Protein AF-A0A8X6XWQ1-F1 (afdb_monomer_lite)

Organism: NCBI:txid2747483

Radius of gyration: 18.99 Å; chains: 1; bounding box: 60×32×45 Å

pLDDT: mean 71.66, std 18.1, range [36.94, 94.12]

Structure (mmCIF, N/CA/C/O backbone):
data_AF-A0A8X6XWQ1-F1
#
_entry.id   AF-A0A8X6XWQ1-F1
#
loop_
_atom_site.group_PDB
_atom_site.id
_atom_site.type_symbol
_atom_site.label_atom_id
_atom_site.label_alt_id
_atom_site.label_comp_id
_atom_site.label_asym_id
_atom_site.label_entity_id
_atom_site.label_seq_id
_atom_site.pdbx_PDB_ins_code
_atom_site.Cartn_x
_atom_site.Cartn_y
_atom_site.Cartn_z
_atom_site.occupancy
_atom_site.B_iso_or_equiv
_atom_site.auth_seq_id
_atom_site.auth_comp_id
_atom_site.auth_asym_id
_atom_site.auth_atom_id
_atom_site.pdbx_PDB_model_num
ATOM 1 N N . MET A 1 1 ? 47.421 9.712 -9.118 1.00 36.94 1 MET A N 1
ATOM 2 C CA . MET A 1 1 ? 46.458 8.597 -9.174 1.00 36.94 1 MET A CA 1
ATOM 3 C C . MET A 1 1 ? 45.088 9.213 -8.969 1.00 36.94 1 MET A C 1
ATOM 5 O O . MET A 1 1 ? 44.795 9.628 -7.858 1.00 36.94 1 MET A O 1
ATOM 9 N N . ASP A 1 2 ? 44.332 9.392 -10.050 1.00 41.19 2 ASP A N 1
ATOM 10 C CA . ASP A 1 2 ? 42.961 9.911 -10.021 1.00 41.19 2 ASP A CA 1
ATOM 11 C C . ASP A 1 2 ? 42.024 8.807 -9.521 1.00 41.19 2 ASP A C 1
ATOM 13 O O . ASP A 1 2 ? 41.815 7.804 -10.205 1.00 41.19 2 ASP A O 1
ATOM 17 N N . THR A 1 3 ? 41.471 8.957 -8.320 1.00 53.62 3 THR A N 1
ATOM 18 C CA . THR A 1 3 ? 40.365 8.116 -7.850 1.00 53.62 3 THR A CA 1
ATOM 19 C C . THR A 1 3 ? 39.087 8.627 -8.498 1.00 53.62 3 THR A C 1
ATOM 21 O O . THR A 1 3 ? 38.345 9.411 -7.906 1.00 53.62 3 THR A O 1
ATOM 24 N N . GLY A 1 4 ? 38.875 8.225 -9.753 1.00 47.69 4 GLY A N 1
ATOM 25 C CA . GLY A 1 4 ? 37.637 8.469 -10.478 1.00 47.69 4 GLY A CA 1
ATOM 26 C C . GLY A 1 4 ? 36.456 8.019 -9.626 1.00 47.69 4 GLY A C 1
ATOM 27 O O . GLY A 1 4 ? 36.319 6.839 -9.309 1.00 47.69 4 GLY A O 1
ATOM 28 N N . SER A 1 5 ? 35.646 8.993 -9.216 1.00 54.00 5 SER A N 1
ATOM 29 C CA . SER A 1 5 ? 34.397 8.782 -8.498 1.00 54.00 5 SER A CA 1
ATOM 30 C C . SER A 1 5 ? 33.564 7.759 -9.267 1.00 54.00 5 SER A C 1
ATOM 32 O O . SER A 1 5 ? 33.152 8.020 -10.401 1.00 54.00 5 SER A O 1
ATOM 34 N N . LEU A 1 6 ? 33.350 6.585 -8.662 1.00 54.81 6 LEU A N 1
ATOM 35 C CA . LEU A 1 6 ? 32.304 5.650 -9.061 1.00 54.81 6 LEU A CA 1
ATOM 36 C C . LEU A 1 6 ? 30.984 6.404 -8.912 1.00 54.81 6 LEU A C 1
ATOM 38 O O . LEU A 1 6 ? 30.350 6.410 -7.858 1.00 54.81 6 LEU A O 1
ATOM 42 N N . THR A 1 7 ? 30.602 7.119 -9.965 1.00 54.78 7 THR A N 1
ATOM 43 C CA . THR A 1 7 ? 29.266 7.680 -10.067 1.00 54.78 7 THR A CA 1
ATOM 44 C C . THR A 1 7 ? 28.300 6.517 -9.868 1.00 54.78 7 THR A C 1
ATOM 46 O O . THR A 1 7 ? 28.440 5.476 -10.510 1.00 54.78 7 THR A O 1
ATOM 49 N N . ASN A 1 8 ? 27.370 6.668 -8.921 1.00 59.22 8 ASN A N 1
ATOM 50 C CA . ASN A 1 8 ? 26.254 5.755 -8.667 1.00 59.22 8 ASN A CA 1
ATOM 51 C C . ASN A 1 8 ? 25.320 5.735 -9.892 1.00 59.22 8 ASN A C 1
ATOM 53 O O . ASN A 1 8 ? 24.171 6.174 -9.843 1.00 59.22 8 ASN A O 1
ATOM 57 N N . TYR A 1 9 ? 25.832 5.295 -11.038 1.00 55.84 9 TYR A N 1
ATOM 58 C CA . TYR A 1 9 ? 25.062 5.086 -12.242 1.00 55.84 9 TYR A CA 1
ATOM 59 C C . TYR A 1 9 ? 24.373 3.740 -12.087 1.00 55.84 9 TYR A C 1
ATOM 61 O O . TYR A 1 9 ? 24.853 2.717 -12.562 1.00 55.84 9 TYR A O 1
ATOM 69 N N . ASP A 1 10 ? 23.262 3.740 -11.354 1.00 57.16 10 ASP A N 1
ATOM 70 C CA . ASP A 1 10 ? 22.336 2.615 -11.348 1.00 57.16 10 ASP A CA 1
ATOM 71 C C . ASP A 1 10 ? 21.800 2.471 -12.782 1.00 57.16 10 ASP A C 1
ATOM 73 O O . ASP A 1 10 ? 21.090 3.374 -13.258 1.00 57.16 10 ASP A O 1
ATOM 77 N N . PRO A 1 11 ? 22.134 1.384 -13.499 1.00 60.34 11 PRO A N 1
ATOM 78 C CA . PRO A 1 11 ? 21.662 1.226 -14.855 1.00 60.34 11 PRO A CA 1
ATOM 79 C C . PRO A 1 11 ? 20.123 1.167 -14.867 1.00 60.34 11 PRO A C 1
ATOM 81 O O . PRO A 1 11 ? 19.502 0.721 -13.895 1.00 60.34 11 PRO A O 1
ATOM 84 N N . PRO A 1 12 ? 19.464 1.590 -15.959 1.00 63.19 12 PRO A N 1
ATOM 85 C CA . PRO A 1 12 ? 18.001 1.643 -16.040 1.00 63.19 12 PRO A CA 1
ATOM 86 C C . PRO A 1 12 ? 17.295 0.305 -15.753 1.00 63.19 12 PRO A C 1
ATOM 88 O O . PRO A 1 12 ? 16.126 0.290 -15.374 1.00 63.19 12 PRO A O 1
ATOM 91 N N . CYS A 1 13 ? 17.969 -0.836 -15.937 1.00 59.25 13 CYS A N 1
ATOM 92 C CA . CYS A 1 13 ? 17.466 -2.153 -15.531 1.00 59.25 13 CYS A CA 1
ATOM 93 C C . CYS A 1 13 ? 17.430 -2.326 -14.000 1.00 59.25 13 CYS A C 1
ATOM 95 O O . CYS A 1 13 ? 16.411 -2.767 -13.474 1.00 59.25 13 CYS A O 1
ATOM 97 N N . CYS A 1 14 ? 18.473 -1.897 -13.283 1.00 66.19 14 CYS A N 1
ATOM 98 C CA . CYS A 1 14 ? 18.540 -1.966 -11.822 1.00 66.19 14 CYS A CA 1
ATOM 99 C C . CYS A 1 14 ? 17.528 -1.028 -11.155 1.00 66.19 14 CYS A C 1
ATOM 101 O O . CYS A 1 14 ? 16.899 -1.408 -10.170 1.00 66.19 14 CYS A O 1
ATOM 103 N N . LYS A 1 15 ? 17.299 0.169 -11.718 1.00 69.12 15 LYS A N 1
ATOM 104 C CA . LYS A 1 15 ? 16.247 1.085 -11.231 1.00 69.12 15 LYS A CA 1
ATOM 105 C C . LYS A 1 15 ? 14.849 0.476 -11.361 1.00 69.12 15 LYS A C 1
ATOM 107 O O . LYS A 1 15 ? 14.053 0.578 -10.433 1.00 69.12 15 LYS A O 1
ATOM 112 N N . ARG A 1 16 ? 14.574 -0.207 -12.479 1.00 70.31 16 ARG A N 1
ATOM 113 C CA . ARG A 1 16 ? 13.290 -0.885 -12.728 1.00 70.31 16 ARG A CA 1
ATOM 114 C C . ARG A 1 16 ? 13.055 -2.061 -11.783 1.00 70.31 16 ARG A C 1
ATOM 116 O O . ARG A 1 1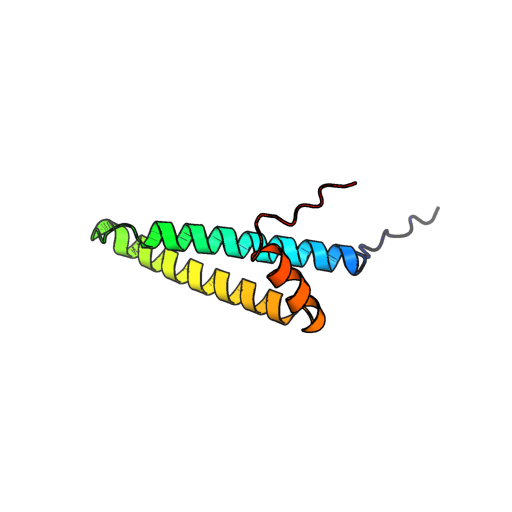6 ? 11.987 -2.138 -11.191 1.00 70.31 16 ARG A O 1
ATOM 123 N N . GLN A 1 17 ? 14.048 -2.932 -11.591 1.00 73.19 17 GLN A N 1
ATOM 124 C CA . GLN A 1 17 ? 13.936 -4.051 -10.643 1.00 73.19 17 GLN A CA 1
ATOM 125 C C . GLN A 1 17 ? 13.753 -3.567 -9.199 1.00 73.19 17 GLN A C 1
ATOM 127 O O . GLN A 1 17 ? 12.905 -4.089 -8.482 1.00 73.19 17 GLN A O 1
ATOM 132 N N . LYS A 1 18 ? 14.482 -2.518 -8.791 1.00 78.06 18 LYS A N 1
ATOM 133 C CA . LYS A 1 18 ? 14.298 -1.881 -7.478 1.00 78.06 18 LYS A CA 1
ATOM 134 C C . LYS A 1 18 ? 12.879 -1.330 -7.303 1.00 78.06 18 LYS A C 1
ATOM 136 O O . LYS A 1 18 ? 12.302 -1.488 -6.235 1.00 78.06 18 LYS A O 1
ATOM 141 N N . MET A 1 19 ? 12.309 -0.704 -8.333 1.00 81.06 19 MET A N 1
ATOM 142 C CA . MET A 1 19 ? 10.940 -0.176 -8.290 1.00 81.06 19 MET A CA 1
ATOM 143 C C . MET A 1 19 ? 9.889 -1.292 -8.238 1.00 81.06 19 MET A C 1
ATOM 145 O O . MET A 1 19 ? 8.989 -1.223 -7.409 1.00 81.06 19 MET A O 1
ATOM 149 N N . ALA A 1 20 ? 10.045 -2.351 -9.038 1.00 79.62 20 ALA A N 1
ATOM 150 C CA . ALA A 1 20 ? 9.164 -3.519 -9.000 1.00 79.62 20 ALA A CA 1
ATOM 151 C C . ALA A 1 20 ? 9.155 -4.190 -7.614 1.00 79.62 20 ALA A C 1
ATOM 153 O O . ALA A 1 20 ? 8.086 -4.421 -7.059 1.00 79.62 20 ALA A O 1
ATOM 154 N N . GLY A 1 21 ? 10.329 -4.399 -7.005 1.00 82.06 21 GLY A N 1
ATOM 155 C CA . GLY A 1 21 ? 10.416 -4.953 -5.649 1.00 82.06 21 GLY A CA 1
ATOM 156 C C . GLY A 1 21 ? 9.798 -4.046 -4.576 1.00 82.06 21 GLY A C 1
ATOM 157 O O . GLY A 1 21 ? 9.239 -4.532 -3.597 1.00 82.06 21 GLY A O 1
ATOM 158 N N . ARG A 1 22 ? 9.842 -2.717 -4.755 1.00 85.81 22 ARG A N 1
ATOM 159 C CA . ARG A 1 22 ? 9.155 -1.774 -3.852 1.00 85.81 22 ARG A CA 1
ATOM 160 C C . ARG A 1 22 ? 7.635 -1.835 -3.995 1.00 85.81 22 ARG A C 1
ATOM 162 O O . ARG A 1 22 ? 6.947 -1.738 -2.984 1.00 85.81 22 ARG A O 1
ATOM 169 N N . ILE A 1 23 ? 7.121 -2.004 -5.213 1.00 85.31 23 ILE A N 1
ATOM 170 C CA . ILE A 1 23 ? 5.683 -2.188 -5.463 1.00 85.31 23 ILE A CA 1
ATOM 171 C C . ILE A 1 23 ? 5.197 -3.476 -4.792 1.00 85.31 23 ILE A C 1
ATOM 173 O O . ILE A 1 23 ? 4.229 -3.431 -4.040 1.00 85.31 23 ILE A O 1
ATOM 177 N N . GLU A 1 24 ? 5.922 -4.583 -4.970 1.00 87.62 24 GLU A N 1
ATOM 178 C CA . GLU A 1 24 ? 5.608 -5.862 -4.320 1.00 87.62 24 GLU A CA 1
ATOM 179 C C . GLU A 1 24 ? 5.620 -5.742 -2.786 1.00 87.62 24 GLU A C 1
ATOM 181 O O . GLU A 1 24 ? 4.705 -6.212 -2.110 1.00 87.62 24 GLU A O 1
ATOM 186 N N . ALA A 1 25 ? 6.602 -5.035 -2.217 1.00 85.81 25 ALA A N 1
ATOM 187 C CA . ALA A 1 25 ? 6.635 -4.768 -0.780 1.00 85.81 25 ALA A CA 1
ATOM 188 C C . ALA A 1 25 ? 5.405 -3.971 -0.302 1.00 85.81 25 ALA A C 1
ATOM 190 O O . ALA A 1 25 ? 4.853 -4.273 0.758 1.00 85.81 25 ALA A O 1
ATOM 191 N N . HIS A 1 26 ? 4.947 -2.983 -1.080 1.00 87.19 26 HIS A N 1
ATOM 192 C CA . HIS A 1 26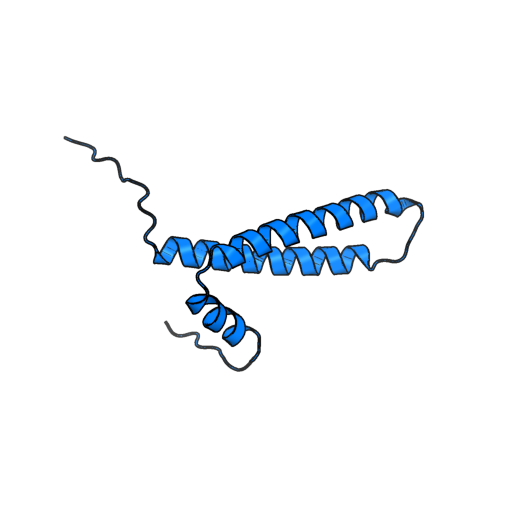 ? 3.718 -2.248 -0.776 1.00 87.19 26 HIS A CA 1
ATOM 193 C C . HIS A 1 26 ? 2.469 -3.134 -0.866 1.00 87.19 26 HIS A C 1
ATOM 195 O O . HIS A 1 26 ? 1.592 -3.003 -0.015 1.00 87.19 26 HIS A O 1
ATOM 201 N N . ASP A 1 27 ? 2.392 -4.061 -1.824 1.00 86.12 27 ASP A N 1
ATOM 202 C CA . ASP A 1 27 ? 1.284 -5.022 -1.912 1.00 86.12 27 ASP A CA 1
ATOM 203 C C . ASP A 1 27 ? 1.223 -5.940 -0.680 1.00 86.12 27 ASP A C 1
ATOM 205 O O . ASP A 1 27 ? 0.152 -6.127 -0.094 1.00 86.12 27 ASP A O 1
ATOM 209 N N . VAL A 1 28 ? 2.373 -6.446 -0.217 1.00 87.94 28 VAL A N 1
ATOM 210 C CA . VAL A 1 28 ? 2.459 -7.256 1.012 1.00 87.94 28 VAL A CA 1
ATOM 211 C C . VAL A 1 28 ? 2.059 -6.442 2.249 1.00 87.94 28 VAL A C 1
ATOM 213 O O . VAL A 1 28 ? 1.294 -6.926 3.091 1.00 87.94 28 VAL A O 1
ATOM 216 N N . LEU A 1 29 ? 2.532 -5.196 2.363 1.00 88.62 29 LEU A N 1
ATOM 217 C CA . LEU A 1 29 ? 2.176 -4.297 3.467 1.00 88.62 29 LEU A CA 1
ATOM 218 C C . LEU A 1 29 ? 0.677 -3.992 3.490 1.00 88.62 29 LEU A C 1
ATOM 220 O O . LEU A 1 29 ? 0.047 -4.120 4.538 1.00 88.62 29 LEU A O 1
ATOM 224 N N . LEU A 1 30 ? 0.090 -3.651 2.340 1.00 91.50 30 LEU A N 1
ATOM 225 C CA . LEU A 1 30 ? -1.343 -3.385 2.215 1.00 91.50 30 LEU A CA 1
ATOM 226 C C . LEU A 1 30 ? -2.173 -4.611 2.598 1.00 91.50 30 LEU A C 1
ATOM 228 O O . LEU A 1 30 ? -3.099 -4.485 3.395 1.00 91.50 30 LEU A O 1
ATOM 232 N N . SER A 1 31 ? -1.809 -5.799 2.106 1.00 91.06 31 SER A N 1
ATOM 233 C CA . SER A 1 31 ? -2.465 -7.052 2.500 1.00 91.06 31 SER A CA 1
ATOM 234 C C . SER A 1 31 ? -2.414 -7.260 4.017 1.00 91.06 31 SER A C 1
ATOM 236 O O . SER A 1 31 ? -3.417 -7.612 4.637 1.00 91.06 31 SER A O 1
ATOM 238 N N . THR A 1 32 ? -1.266 -6.986 4.638 1.00 91.12 32 THR A N 1
ATOM 239 C CA . THR A 1 32 ? -1.087 -7.126 6.090 1.00 91.12 32 THR A CA 1
ATOM 240 C C . THR A 1 32 ? -1.949 -6.127 6.865 1.00 91.12 32 THR A C 1
ATOM 242 O O . THR A 1 32 ? -2.648 -6.510 7.803 1.00 91.12 32 THR A O 1
ATOM 245 N N . TYR A 1 33 ? -1.962 -4.853 6.470 1.00 91.00 33 TYR A N 1
ATOM 246 C CA . TYR A 1 33 ? -2.784 -3.838 7.132 1.00 91.00 33 TYR A CA 1
ATOM 247 C C . TYR A 1 33 ? -4.283 -4.106 6.975 1.00 91.00 33 TYR A C 1
ATOM 249 O O . TYR A 1 33 ? -5.033 -3.941 7.937 1.00 91.00 33 TYR A O 1
ATOM 257 N N . LEU A 1 34 ? -4.716 -4.584 5.804 1.00 89.75 34 LEU A N 1
ATOM 258 C CA . LEU A 1 34 ? -6.104 -4.977 5.553 1.00 89.75 34 LEU A CA 1
ATOM 259 C C . LEU A 1 34 ? -6.537 -6.171 6.421 1.00 89.75 34 LEU A C 1
ATOM 261 O O . LEU A 1 34 ? -7.672 -6.211 6.894 1.00 89.75 34 LEU A O 1
ATOM 265 N N . GLN A 1 35 ? -5.637 -7.117 6.696 1.00 90.06 35 GLN A N 1
ATOM 266 C CA . GLN A 1 35 ? -5.909 -8.196 7.650 1.00 90.06 35 GLN A CA 1
ATOM 267 C C . GLN A 1 35 ? -6.022 -7.661 9.083 1.00 90.06 35 GLN A C 1
ATOM 269 O O . GLN A 1 35 ? -6.963 -8.008 9.795 1.00 90.06 35 GLN A O 1
ATOM 274 N N . LEU A 1 36 ? -5.120 -6.768 9.499 1.00 88.25 36 LEU A N 1
ATOM 275 C CA . LEU A 1 36 ? -5.126 -6.201 10.851 1.00 88.25 36 LEU A CA 1
ATOM 276 C C . LEU A 1 36 ? -6.359 -5.330 11.128 1.00 88.25 36 LEU A C 1
ATOM 278 O O . LEU A 1 36 ? -6.920 -5.393 12.218 1.00 88.25 36 LEU A O 1
ATOM 282 N N . ILE A 1 37 ? -6.822 -4.547 10.151 1.00 87.50 37 ILE A N 1
ATOM 283 C CA . ILE A 1 37 ? -8.015 -3.704 10.321 1.00 87.50 37 ILE A CA 1
ATOM 284 C C . ILE A 1 37 ? -9.324 -4.510 10.326 1.00 87.50 37 ILE A C 1
ATOM 286 O O . ILE A 1 37 ? -10.321 -4.055 10.891 1.00 87.50 37 ILE A O 1
ATOM 290 N N . SER A 1 38 ? -9.316 -5.713 9.735 1.00 84.88 38 SER A N 1
ATOM 291 C CA . SER A 1 38 ? -10.465 -6.630 9.716 1.00 84.88 38 SER A CA 1
ATOM 292 C C . SER A 1 38 ? -10.774 -7.261 11.079 1.00 84.88 38 SER A C 1
ATOM 294 O O . SER A 1 38 ? -11.852 -7.826 11.266 1.00 84.88 38 SER A O 1
ATOM 296 N N . VAL A 1 39 ? -9.857 -7.134 12.047 1.00 84.31 39 VAL A N 1
ATOM 297 C CA . VAL A 1 39 ? -10.072 -7.560 13.434 1.00 84.31 39 VAL A CA 1
ATOM 298 C C . VAL A 1 39 ? -11.274 -6.794 14.016 1.00 84.31 39 VAL A C 1
ATOM 300 O O . VAL A 1 39 ? -11.382 -5.584 13.796 1.00 84.31 39 VAL A O 1
ATOM 303 N N . PRO A 1 40 ? -12.203 -7.459 14.732 1.00 76.62 40 PRO A N 1
ATOM 304 C CA . PRO A 1 40 ? -13.413 -6.829 15.261 1.00 76.62 40 PRO A CA 1
ATOM 305 C C . PRO A 1 40 ? -13.135 -5.569 16.097 1.00 76.62 40 PRO A C 1
ATOM 307 O O . PRO A 1 40 ? -12.083 -5.422 16.719 1.00 76.62 40 PRO A O 1
ATOM 310 N N . ASP A 1 41 ? -14.077 -4.624 16.049 1.00 74.69 41 ASP A N 1
ATOM 311 C CA . ASP A 1 41 ? -14.006 -3.360 16.785 1.00 74.69 41 ASP A CA 1
ATOM 312 C C . ASP A 1 41 ? -14.145 -3.590 18.293 1.00 74.69 41 ASP A C 1
ATOM 314 O O . ASP A 1 41 ? -15.247 -3.715 18.818 1.00 74.69 41 ASP A O 1
ATOM 318 N N . ASP A 1 42 ? -13.012 -3.587 18.989 1.00 76.75 42 ASP A N 1
ATOM 319 C CA . ASP A 1 42 ? -12.959 -3.256 20.409 1.00 76.75 42 ASP A CA 1
ATOM 320 C C . ASP A 1 42 ? -12.770 -1.741 20.556 1.00 76.75 42 ASP A C 1
ATOM 322 O O . ASP A 1 42 ? -11.943 -1.148 19.860 1.00 76.75 42 ASP A O 1
ATOM 326 N N . GLU A 1 43 ? -13.4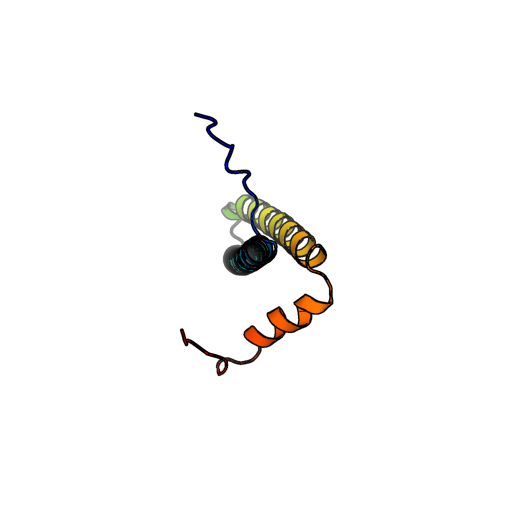73 -1.102 21.497 1.00 73.06 43 GLU A N 1
ATOM 327 C CA . GLU A 1 43 ? -13.312 0.334 21.814 1.00 73.06 43 GLU A CA 1
ATOM 328 C C . GLU A 1 43 ? -11.843 0.724 22.064 1.00 73.06 43 GLU A C 1
ATOM 330 O O . GLU A 1 43 ? -11.421 1.826 21.731 1.00 73.06 43 GLU A O 1
ATOM 335 N N . LYS A 1 44 ? -11.033 -0.209 22.580 1.00 76.50 44 LYS A N 1
ATOM 336 C CA . LYS A 1 44 ? -9.597 -0.018 22.843 1.00 76.50 44 LYS A CA 1
ATOM 337 C C . LYS A 1 44 ? -8.725 0.028 21.584 1.00 76.50 44 LYS A C 1
ATOM 339 O O . LYS A 1 44 ? -7.573 0.438 21.667 1.00 76.50 44 LYS A O 1
ATOM 344 N N . ASN A 1 45 ? -9.255 -0.401 20.441 1.00 82.06 45 ASN A N 1
ATOM 345 C CA . ASN A 1 45 ? -8.519 -0.539 19.187 1.00 82.06 45 ASN A CA 1
ATOM 346 C C . ASN A 1 45 ? -8.915 0.516 18.142 1.00 82.06 45 ASN A C 1
ATOM 348 O O . ASN A 1 45 ? -8.386 0.472 17.033 1.00 82.06 45 ASN A O 1
ATOM 352 N N . GLN A 1 46 ? -9.806 1.464 18.464 1.00 84.38 46 GLN A N 1
ATOM 353 C CA . GLN A 1 46 ? -10.213 2.524 17.527 1.00 84.38 46 GLN A CA 1
ATOM 354 C C . GLN A 1 46 ? -9.021 3.376 17.071 1.00 84.38 46 GLN A C 1
ATOM 356 O O . GLN A 1 46 ? -8.820 3.529 15.867 1.00 84.38 46 GLN A O 1
ATOM 361 N N . ASP A 1 47 ? -8.169 3.815 18.002 1.00 88.06 47 ASP A N 1
ATOM 362 C CA . ASP A 1 47 ? -6.959 4.589 17.686 1.00 88.06 47 ASP A CA 1
ATOM 363 C C . ASP A 1 47 ? -6.002 3.794 16.783 1.00 88.06 47 ASP A C 1
ATOM 365 O O . ASP A 1 47 ? -5.488 4.300 15.786 1.00 88.06 47 ASP A O 1
ATOM 369 N N . MET A 1 48 ? -5.806 2.504 17.082 1.00 87.94 48 MET A N 1
ATOM 370 C CA . MET A 1 48 ? -4.986 1.608 16.260 1.00 87.94 48 MET A CA 1
ATOM 371 C C . MET A 1 48 ? -5.574 1.451 14.852 1.00 87.94 48 MET A C 1
ATOM 373 O O . MET A 1 48 ? -4.836 1.438 13.869 1.00 87.94 48 MET A O 1
ATOM 377 N N . LYS A 1 49 ? -6.902 1.360 14.727 1.00 88.50 49 LYS A N 1
ATOM 378 C CA . LYS A 1 49 ? -7.577 1.279 13.429 1.00 88.50 49 LYS A CA 1
ATOM 379 C C . LYS A 1 49 ? -7.468 2.571 12.639 1.00 88.50 49 LYS A C 1
ATOM 381 O O . LYS A 1 49 ? -7.301 2.501 11.427 1.00 88.50 49 LYS A O 1
ATOM 386 N N . GLU A 1 50 ? -7.532 3.731 13.283 1.00 90.94 50 GLU A N 1
ATOM 387 C CA . GLU A 1 50 ? -7.290 5.009 12.613 1.00 90.94 50 GLU A CA 1
ATOM 388 C C . GLU A 1 50 ? -5.857 5.086 12.070 1.00 90.94 50 GLU A C 1
ATOM 390 O O . GLU A 1 50 ? -5.657 5.410 10.897 1.00 90.94 50 GLU A O 1
ATOM 395 N N . VAL A 1 51 ? -4.869 4.672 12.871 1.00 91.19 51 VAL A N 1
ATOM 396 C CA . VAL A 1 51 ? -3.470 4.562 12.431 1.00 91.19 51 VAL A CA 1
ATOM 397 C C . VAL A 1 51 ? -3.328 3.586 11.258 1.00 91.19 51 VAL A C 1
ATOM 399 O O . VAL A 1 51 ? -2.653 3.905 10.280 1.00 91.19 51 VAL A O 1
ATOM 402 N N . LEU A 1 52 ? -3.992 2.427 11.306 1.00 91.56 52 LEU A N 1
ATOM 403 C CA . LEU A 1 52 ? -3.975 1.448 10.214 1.00 91.56 52 LEU A CA 1
ATOM 404 C C . LEU A 1 52 ? -4.629 1.986 8.936 1.00 91.56 52 LEU A C 1
ATOM 406 O O . LEU A 1 52 ? -4.084 1.767 7.858 1.00 91.56 52 LEU A O 1
ATOM 410 N N . ARG A 1 53 ? -5.747 2.720 9.028 1.00 92.00 53 ARG A N 1
ATOM 411 C CA . ARG A 1 53 ? -6.380 3.374 7.864 1.00 92.00 53 ARG A CA 1
ATOM 412 C C . ARG A 1 53 ? -5.424 4.362 7.211 1.00 92.00 53 ARG A C 1
ATOM 414 O O . ARG A 1 53 ? -5.204 4.290 6.008 1.00 92.00 53 ARG A O 1
ATOM 421 N N . LYS A 1 54 ? -4.787 5.213 8.016 1.00 94.12 54 LYS A N 1
ATOM 422 C CA . LYS A 1 54 ? -3.796 6.170 7.520 1.00 94.12 54 LYS A CA 1
ATOM 423 C C . LYS A 1 54 ? -2.605 5.470 6.855 1.00 94.12 54 LYS A C 1
ATOM 425 O O . LYS A 1 54 ? -2.184 5.879 5.778 1.00 94.12 54 LYS A O 1
ATOM 430 N N . ALA A 1 55 ? -2.095 4.392 7.454 1.00 91.25 55 ALA A N 1
ATOM 431 C CA . ALA A 1 55 ? -1.000 3.611 6.881 1.00 91.25 55 ALA A CA 1
ATOM 432 C C . ALA A 1 55 ? -1.389 2.930 5.554 1.00 91.25 55 ALA A C 1
ATOM 434 O O . ALA A 1 55 ? -0.569 2.855 4.638 1.00 91.25 55 ALA A O 1
ATOM 435 N N . ILE A 1 56 ? -2.636 2.459 5.428 1.00 93.19 56 ILE A N 1
ATOM 436 C CA . ILE A 1 56 ? -3.185 1.928 4.172 1.00 93.19 56 ILE A CA 1
ATOM 437 C C . ILE A 1 56 ? -3.211 3.022 3.103 1.00 93.19 56 ILE A C 1
ATOM 439 O O . ILE A 1 56 ? -2.700 2.795 2.008 1.00 93.19 56 ILE A O 1
ATOM 443 N N . ASP A 1 57 ? -3.738 4.205 3.425 1.00 93.94 57 ASP A N 1
ATOM 444 C CA . ASP A 1 57 ? -3.843 5.316 2.475 1.00 93.94 57 ASP A CA 1
ATOM 445 C C . ASP A 1 57 ? -2.464 5.777 1.982 1.00 93.94 57 ASP A C 1
ATOM 447 O O . ASP A 1 57 ? -2.238 5.890 0.776 1.00 93.94 57 ASP A O 1
ATOM 451 N N . GLU A 1 58 ? -1.510 5.980 2.896 1.00 92.38 58 GLU A N 1
ATOM 452 C CA . GLU A 1 58 ? -0.138 6.382 2.558 1.00 92.38 58 GLU A CA 1
ATOM 453 C C . GLU A 1 58 ? 0.581 5.314 1.720 1.00 92.38 58 GLU A C 1
ATOM 455 O O . GLU A 1 58 ? 1.236 5.628 0.721 1.00 92.38 58 GLU A O 1
ATOM 460 N N . SER A 1 59 ? 0.434 4.038 2.090 1.00 90.38 59 SER A N 1
ATOM 461 C CA . SER A 1 59 ? 1.039 2.923 1.359 1.00 90.38 59 SER A CA 1
ATOM 462 C C . SER A 1 59 ? 0.430 2.765 -0.039 1.00 90.38 59 SER A C 1
ATOM 464 O O . SER A 1 59 ? 1.167 2.539 -1.001 1.00 90.38 59 SER A O 1
ATOM 466 N N . SER A 1 60 ? -0.888 2.949 -0.179 1.00 89.81 60 SER A N 1
ATOM 467 C CA . SER A 1 60 ? -1.576 2.907 -1.474 1.00 89.81 60 SER A CA 1
ATOM 468 C C . SER A 1 60 ? -1.118 4.044 -2.379 1.00 89.81 60 SER A C 1
ATOM 470 O O . SER A 1 60 ? -0.699 3.787 -3.503 1.00 89.81 60 SER A O 1
ATOM 472 N N . GLN A 1 61 ? -1.101 5.284 -1.881 1.00 91.69 61 GLN A N 1
ATOM 473 C CA . GLN A 1 61 ? -0.653 6.445 -2.658 1.00 91.69 61 GLN A CA 1
ATOM 474 C C . GLN A 1 61 ? 0.807 6.309 -3.105 1.00 91.69 61 GLN A C 1
ATOM 476 O O . GLN A 1 61 ? 1.138 6.598 -4.254 1.00 91.69 61 GLN A O 1
ATOM 481 N N . SER A 1 62 ? 1.682 5.832 -2.213 1.00 88.25 62 SER A N 1
ATOM 482 C CA . SER A 1 62 ? 3.088 5.564 -2.528 1.00 88.25 62 SER A CA 1
ATOM 483 C C . SER A 1 62 ? 3.225 4.520 -3.640 1.00 88.25 62 SER A C 1
ATOM 485 O O . SER A 1 62 ? 4.001 4.706 -4.581 1.00 88.25 62 SER A O 1
ATOM 487 N N . LYS A 1 63 ? 2.441 3.437 -3.576 1.00 87.62 63 LYS A N 1
ATOM 488 C CA . LYS A 1 63 ? 2.414 2.406 -4.617 1.00 87.62 63 LYS A CA 1
ATOM 489 C C . LYS A 1 63 ? 1.905 2.956 -5.949 1.00 87.62 63 LYS A C 1
ATOM 491 O O . LYS A 1 63 ? 2.549 2.735 -6.971 1.00 87.62 63 LYS A O 1
ATOM 496 N N . ASP A 1 64 ? 0.803 3.699 -5.941 1.00 84.81 64 ASP A N 1
ATOM 497 C CA . ASP A 1 64 ? 0.191 4.260 -7.150 1.00 84.81 64 ASP A CA 1
ATOM 498 C C . ASP A 1 64 ? 1.117 5.269 -7.842 1.00 84.81 64 ASP A C 1
ATOM 500 O O . ASP A 1 64 ? 1.223 5.276 -9.072 1.00 84.81 64 ASP A O 1
ATOM 504 N N . ALA A 1 65 ? 1.860 6.068 -7.067 1.00 85.50 65 ALA A N 1
ATOM 505 C CA . ALA A 1 65 ? 2.901 6.947 -7.592 1.00 85.50 65 ALA A CA 1
ATOM 506 C C . ALA A 1 65 ? 4.017 6.149 -8.289 1.00 85.50 65 ALA A C 1
ATOM 508 O O . ALA A 1 65 ? 4.381 6.466 -9.421 1.00 85.50 65 ALA A O 1
ATOM 509 N N . MET A 1 66 ? 4.501 5.062 -7.675 1.00 83.44 66 MET A N 1
ATOM 510 C CA . MET A 1 66 ? 5.521 4.196 -8.285 1.00 83.44 66 MET A CA 1
ATOM 511 C C . MET A 1 66 ? 5.018 3.483 -9.544 1.00 83.44 66 MET A C 1
ATOM 513 O O . MET A 1 66 ? 5.754 3.371 -10.522 1.00 83.44 66 MET A O 1
ATOM 517 N N . VAL A 1 67 ? 3.766 3.020 -9.552 1.00 82.19 67 VAL A N 1
ATOM 518 C CA . VAL A 1 67 ? 3.144 2.418 -10.741 1.00 82.19 67 VAL A CA 1
ATOM 519 C C . VAL A 1 67 ? 2.993 3.453 -11.856 1.00 82.19 67 VAL A C 1
ATOM 521 O O . VAL A 1 67 ? 3.248 3.133 -13.013 1.00 82.19 67 VAL A O 1
ATOM 524 N N . SER A 1 68 ? 2.649 4.698 -11.524 1.00 80.75 68 SER A N 1
ATOM 525 C CA . SER A 1 68 ? 2.535 5.792 -12.499 1.00 80.75 68 SER A CA 1
ATOM 526 C C . SER A 1 68 ? 3.883 6.184 -13.118 1.00 80.75 68 SER A C 1
ATOM 528 O O . SER A 1 68 ? 3.933 6.621 -14.267 1.00 80.75 68 SER A O 1
ATOM 530 N N . GLU A 1 69 ? 4.986 6.006 -12.383 1.00 77.75 69 GLU A N 1
ATOM 531 C CA . GLU A 1 69 ? 6.354 6.198 -12.887 1.00 77.75 69 GLU A CA 1
ATOM 532 C C . GLU A 1 69 ? 6.811 5.071 -13.837 1.00 77.75 69 GLU A C 1
ATOM 534 O O . GLU A 1 69 ? 7.715 5.271 -14.658 1.00 77.75 69 GLU A O 1
ATOM 539 N N . LEU A 1 70 ? 6.179 3.892 -13.785 1.00 71.94 70 LEU A N 1
ATOM 540 C CA . LEU A 1 70 ? 6.406 2.820 -14.753 1.00 71.94 70 LEU A CA 1
ATOM 541 C C . LEU 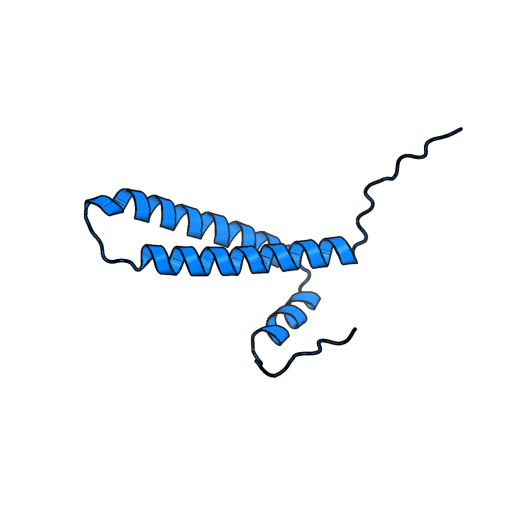A 1 70 ? 5.659 3.140 -16.054 1.00 71.94 70 LEU A C 1
ATOM 543 O O . LEU A 1 70 ? 4.435 3.219 -16.088 1.00 71.94 70 LEU A O 1
ATOM 547 N N . GLN A 1 71 ? 6.387 3.294 -17.167 1.00 60.59 71 GLN A N 1
ATOM 548 C CA . GLN A 1 71 ? 5.739 3.537 -18.462 1.00 60.59 71 GLN A CA 1
ATOM 549 C C . GLN A 1 71 ? 4.691 2.449 -18.795 1.00 60.59 71 GLN A C 1
ATOM 551 O O . GLN A 1 71 ? 4.944 1.277 -18.500 1.00 60.59 71 GLN A O 1
ATOM 556 N N . PRO A 1 72 ? 3.582 2.785 -19.489 1.00 54.59 72 PRO A N 1
ATOM 557 C CA . PRO A 1 72 ? 2.461 1.874 -19.763 1.00 54.59 72 PRO A CA 1
ATOM 558 C C . PRO A 1 72 ? 2.840 0.539 -20.422 1.00 54.59 72 PRO A C 1
ATOM 560 O O . PRO A 1 72 ? 2.185 -0.475 -20.195 1.00 54.59 72 PRO A O 1
ATOM 563 N N . SER A 1 73 ? 3.927 0.503 -21.199 1.00 52.28 73 SER A N 1
ATOM 564 C CA . SER A 1 73 ? 4.458 -0.722 -21.813 1.00 52.28 73 SER A CA 1
ATOM 565 C C . SER A 1 73 ? 4.982 -1.757 -20.804 1.00 52.28 73 SER A C 1
ATOM 567 O O . SER A 1 73 ? 5.157 -2.916 -21.170 1.00 52.28 73 SER A O 1
ATOM 569 N N . HIS A 1 74 ? 5.208 -1.377 -19.542 1.00 49.19 74 HIS A N 1
ATOM 570 C CA . HIS A 1 74 ? 5.705 -2.255 -18.476 1.00 49.19 74 HIS A CA 1
ATOM 571 C C . HIS A 1 74 ? 4.596 -2.827 -17.576 1.00 49.19 74 HIS A C 1
ATOM 573 O O . HIS A 1 74 ? 4.819 -3.830 -16.898 1.00 49.19 74 HIS A O 1
ATOM 579 N N . VAL A 1 75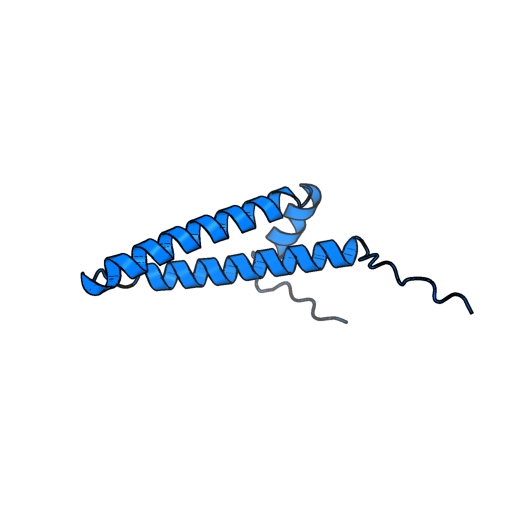 ? 3.389 -2.247 -17.595 1.00 50.69 75 VAL A N 1
ATOM 580 C CA . VAL A 1 75 ? 2.233 -2.724 -16.805 1.00 50.69 75 VAL A CA 1
ATOM 581 C C . VAL A 1 75 ? 1.739 -4.092 -17.305 1.00 50.69 75 VAL A C 1
ATOM 583 O O . VAL A 1 75 ? 1.269 -4.920 -16.523 1.00 50.69 75 VAL A O 1
ATOM 586 N N . LEU A 1 76 ? 1.942 -4.378 -18.597 1.00 50.28 76 LEU A N 1
ATOM 587 C CA . LEU A 1 76 ? 1.625 -5.670 -19.215 1.00 50.28 76 LEU A CA 1
ATOM 588 C C . LEU A 1 76 ? 2.525 -6.821 -18.732 1.00 50.28 76 LEU A C 1
ATOM 590 O O . LEU A 1 76 ? 2.138 -7.976 -18.862 1.00 50.28 76 LEU A O 1
ATOM 594 N N . PHE A 1 77 ? 3.703 -6.533 -18.163 1.00 48.19 77 PHE A N 1
ATOM 595 C CA . PHE A 1 77 ? 4.607 -7.578 -17.666 1.00 48.19 77 PHE A CA 1
ATOM 596 C C . PHE A 1 77 ? 4.334 -7.937 -16.198 1.00 48.19 77 PHE A C 1
ATOM 598 O O . PHE A 1 77 ? 4.438 -9.100 -15.826 1.00 48.19 77 PHE A O 1
ATOM 605 N N . LEU A 1 78 ? 3.931 -6.961 -15.376 1.00 45.22 78 LEU A N 1
ATOM 606 C CA . LEU A 1 78 ? 3.634 -7.177 -13.951 1.00 45.22 78 LEU A CA 1
ATOM 607 C C . LEU A 1 78 ? 2.296 -7.897 -13.719 1.00 45.22 78 LEU A C 1
ATOM 609 O O . LEU A 1 78 ? 2.160 -8.653 -12.761 1.00 45.22 78 LEU A O 1
ATOM 613 N N . THR A 1 79 ? 1.324 -7.709 -14.614 1.00 47.62 79 THR A N 1
ATOM 614 C CA . THR A 1 79 ? 0.019 -8.394 -14.558 1.00 47.62 79 THR A CA 1
ATOM 615 C C . THR A 1 79 ? 0.063 -9.837 -15.072 1.00 47.62 79 THR A C 1
ATOM 617 O O . THR A 1 79 ? -0.816 -10.628 -14.739 1.00 47.62 79 THR A O 1
ATOM 620 N N . ALA A 1 80 ? 1.096 -10.216 -15.832 1.00 47.47 80 ALA A N 1
ATOM 621 C CA . ALA A 1 80 ? 1.258 -11.582 -16.333 1.00 47.47 80 ALA A CA 1
ATOM 622 C C . ALA A 1 80 ? 1.797 -12.562 -15.272 1.00 47.47 80 ALA A C 1
ATOM 624 O O . ALA A 1 80 ? 1.577 -13.763 -15.385 1.00 47.47 80 ALA A O 1
ATOM 625 N N . THR A 1 81 ? 2.474 -12.073 -14.228 1.00 46.44 81 THR A N 1
ATOM 626 C CA . THR A 1 81 ? 3.058 -12.912 -13.163 1.00 46.44 81 THR A CA 1
ATOM 627 C C . THR A 1 81 ? 2.111 -13.235 -12.007 1.00 46.44 81 THR A C 1
ATOM 629 O O . THR A 1 81 ? 2.414 -14.118 -11.214 1.00 46.44 81 THR A O 1
ATOM 632 N N . THR A 1 82 ? 0.969 -12.553 -11.888 1.00 45.28 82 THR A N 1
ATOM 633 C CA . THR A 1 82 ? 0.021 -12.749 -10.773 1.00 45.28 82 THR A CA 1
ATOM 634 C C . THR A 1 82 ? -1.242 -13.520 -11.157 1.00 45.28 82 THR A C 1
ATOM 636 O O . THR A 1 82 ? -1.995 -13.919 -10.272 1.00 45.28 82 THR A O 1
ATOM 639 N N . ALA A 1 83 ? -1.474 -13.769 -12.450 1.00 45.78 83 ALA A N 1
ATOM 640 C CA . ALA A 1 83 ? -2.665 -14.469 -12.933 1.00 45.78 83 ALA A CA 1
ATOM 641 C C . ALA A 1 83 ? -2.453 -15.969 -13.214 1.00 45.78 83 ALA A C 1
ATOM 643 O O . ALA A 1 83 ? -3.423 -16.653 -13.535 1.00 45.78 83 ALA A O 1
ATOM 644 N N . ASP A 1 84 ? -1.229 -16.496 -13.084 1.00 42.69 84 ASP A N 1
ATOM 645 C CA . ASP A 1 84 ? -0.956 -17.905 -13.377 1.00 42.69 84 ASP A CA 1
ATOM 646 C C . ASP A 1 84 ? 0.056 -18.531 -12.391 1.00 42.69 84 ASP A C 1
ATOM 648 O O . ASP A 1 84 ? 1.255 -18.250 -12.474 1.00 42.69 84 ASP A O 1
ATOM 652 N N . PRO A 1 85 ? -0.379 -19.412 -11.466 1.00 51.28 85 PRO A N 1
ATOM 653 C CA . PRO A 1 85 ? 0.531 -20.159 -10.597 1.00 51.28 85 PRO A CA 1
ATOM 654 C C . PRO A 1 85 ? 1.428 -21.157 -11.360 1.00 51.28 85 PRO A C 1
ATOM 656 O O . PRO A 1 85 ? 2.262 -21.812 -10.735 1.00 51.28 85 PRO A O 1
ATOM 659 N N . ALA A 1 86 ? 1.290 -21.292 -12.687 1.00 52.88 86 ALA A N 1
ATOM 660 C CA . ALA A 1 86 ? 2.131 -22.151 -13.518 1.00 52.88 86 ALA A CA 1
ATOM 661 C C . ALA A 1 86 ? 3.356 -21.451 -14.142 1.00 52.88 86 ALA A C 1
ATOM 663 O O . ALA A 1 86 ? 4.226 -22.141 -14.679 1.00 52.88 86 ALA A O 1
ATOM 664 N N . ILE A 1 87 ? 3.489 -20.119 -14.067 1.00 50.22 87 ILE A N 1
ATOM 665 C CA . ILE A 1 87 ? 4.613 -19.404 -14.700 1.00 50.22 87 ILE A CA 1
ATOM 666 C C . ILE A 1 87 ? 5.760 -19.222 -13.697 1.00 50.22 87 ILE A C 1
ATOM 668 O O . ILE A 1 87 ? 6.122 -18.125 -13.281 1.00 50.22 87 ILE A O 1
ATOM 672 N N . LEU A 1 88 ? 6.379 -20.345 -13.338 1.00 47.28 88 LEU A N 1
ATOM 673 C CA . LEU A 1 88 ? 7.804 -20.365 -13.027 1.00 47.28 88 LEU A CA 1
ATOM 674 C C . LEU A 1 88 ? 8.571 -20.410 -14.354 1.00 47.28 88 LEU A C 1
ATOM 676 O O . LEU A 1 88 ? 8.373 -21.328 -15.1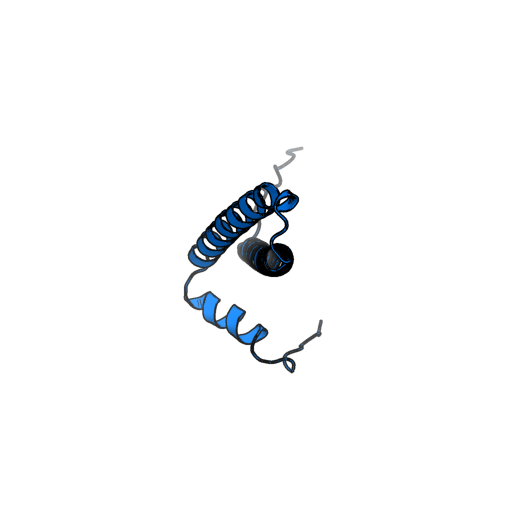51 1.00 47.28 88 LEU A O 1
ATOM 680 N N . PRO A 1 89 ? 9.565 -19.530 -14.526 1.00 41.44 89 PRO A N 1
ATOM 681 C CA . PRO A 1 89 ? 10.849 -20.065 -14.930 1.00 41.44 89 PRO A CA 1
ATOM 682 C C . PRO A 1 89 ? 11.913 -19.604 -13.938 1.00 41.44 89 PRO A C 1
ATOM 684 O O . PRO A 1 89 ? 12.635 -18.635 -14.148 1.00 41.44 89 PRO A O 1
ATOM 687 N N . LEU A 1 90 ? 12.046 -20.380 -12.860 1.00 45.53 90 LEU A N 1
ATOM 688 C CA . LEU A 1 90 ? 13.346 -20.621 -12.242 1.00 45.53 90 LEU A CA 1
ATOM 689 C C . LEU A 1 90 ? 14.254 -21.256 -13.302 1.00 45.53 90 LEU A C 1
ATOM 691 O O . LEU A 1 90 ? 14.148 -22.462 -13.491 1.00 45.53 90 LEU A O 1
ATOM 695 N N . ARG A 1 91 ? 15.077 -20.463 -14.000 1.00 40.97 91 ARG A N 1
ATOM 696 C CA . ARG A 1 91 ? 16.282 -20.827 -14.792 1.00 40.97 91 ARG A CA 1
ATOM 697 C C . ARG A 1 91 ? 16.844 -19.497 -15.344 1.00 40.97 91 ARG A C 1
ATOM 699 O O . ARG A 1 91 ? 16.159 -18.890 -16.153 1.00 40.97 91 ARG A O 1
ATOM 706 N N . TRP A 1 92 ? 18.017 -18.955 -15.008 1.00 42.41 92 TRP A N 1
ATOM 707 C CA . TRP A 1 92 ? 19.275 -19.416 -14.399 1.00 42.41 92 TRP A CA 1
ATOM 708 C C . TRP A 1 92 ? 19.815 -18.340 -13.451 1.00 42.41 92 TRP A C 1
ATOM 710 O O . TRP A 1 92 ? 19.564 -17.149 -13.742 1.00 42.41 92 TRP A O 1
#

Secondary structure (DSSP, 8-state):
-----------HHHHHHHHHHHHHHHHHHHHHHHHHHTS---GGGHHHHHHHHHHHHHHHHHHHHHHHHS-GGGHHHHTTTTS-TT------

Sequence (92 aa):
MDTGSLTNYDPPCCKRQKMAGRIEAHDVLLSTYLQLISVPDDEKNQDMKEVLRKAIDESSQSKDAMVSELQPSHVLFLTATTADPAILPLRW

Foldseek 3Di:
DDPPPPPPCCDPVNVVVVLLVLLVVLVVLLVVLVVVLPPDDDVVCPVVNVVSVVVNVVSVVVNVVSVVVDPPVCVVVSVVVPPDPPDDDPDD